Protein AF-A0A645AJE5-F1 (afdb_monomer_lite)

Radius of gyration: 19.27 Å; chains: 1; bounding box: 43×46×50 Å

Sequence (167 aa):
MFITFSVTDVIEGNGFLAIYVCAVYLGNQQITHKETILKMYDGMAWLMQIILFLTLGLLVFPSQIIPFIGIGLLISAFLIVVARPLSVIICTLPFKMKMNRKLFISWVGLRGAVPIVFATYPLIAGIDKAGIIFNIVFFISVTSVLIQGTTLPFVARLLGVAEQEEK

Structure (mmCIF, N/CA/C/O backbone):
data_AF-A0A645AJE5-F1
#
_entry.id   AF-A0A645AJE5-F1
#
loop_
_atom_site.group_PDB
_atom_site.id
_atom_site.type_symbol
_atom_site.label_atom_id
_atom_site.label_alt_id
_atom_site.label_comp_id
_atom_site.label_asym_id
_atom_site.label_entity_id
_atom_site.label_seq_id
_atom_site.pdbx_PDB_ins_code
_atom_site.Cartn_x
_atom_site.Cartn_y
_atom_site.Cartn_z
_atom_site.occupancy
_atom_site.B_iso_or_equiv
_atom_site.auth_seq_id
_atom_site.auth_comp_id
_atom_site.auth_asym_id
_atom_site.auth_atom_id
_atom_site.pdbx_PDB_model_num
ATOM 1 N N . MET A 1 1 ? 3.882 -18.520 11.482 1.00 85.81 1 MET A N 1
ATOM 2 C CA . MET A 1 1 ? 3.670 -17.677 10.284 1.00 85.81 1 MET A CA 1
ATOM 3 C C . MET A 1 1 ? 4.241 -18.313 9.020 1.00 85.81 1 MET A C 1
ATOM 5 O O . MET A 1 1 ? 3.460 -18.541 8.112 1.00 85.81 1 MET A O 1
ATOM 9 N N . PHE A 1 2 ? 5.530 -18.681 8.957 1.00 89.44 2 PHE A N 1
ATOM 10 C CA . PHE A 1 2 ? 6.110 -19.322 7.758 1.00 89.44 2 PHE A CA 1
ATOM 11 C C . PHE A 1 2 ? 5.416 -20.625 7.339 1.00 89.44 2 PHE A C 1
ATOM 13 O O . PHE A 1 2 ? 5.079 -20.772 6.175 1.00 89.44 2 PHE A O 1
ATOM 20 N N . ILE A 1 3 ? 5.105 -21.520 8.286 1.00 93.69 3 ILE A N 1
ATOM 21 C CA . ILE A 1 3 ? 4.358 -22.758 7.988 1.00 93.69 3 ILE A CA 1
ATOM 22 C C . ILE A 1 3 ? 2.994 -22.437 7.365 1.00 93.69 3 ILE A C 1
ATOM 24 O O . ILE A 1 3 ? 2.626 -23.019 6.354 1.00 93.69 3 ILE A O 1
ATOM 28 N N . THR A 1 4 ? 2.263 -21.476 7.937 1.00 92.94 4 THR A N 1
ATOM 29 C CA . THR A 1 4 ? 0.967 -21.028 7.413 1.00 92.94 4 THR A CA 1
ATOM 30 C C . THR A 1 4 ? 1.092 -20.514 5.982 1.00 92.94 4 THR A C 1
ATOM 32 O O . THR A 1 4 ? 0.269 -20.868 5.146 1.00 92.94 4 THR A O 1
ATOM 35 N N . PHE A 1 5 ? 2.128 -19.722 5.692 1.00 93.00 5 PHE A N 1
ATOM 36 C CA . PHE A 1 5 ? 2.403 -19.235 4.343 1.00 93.00 5 PHE A CA 1
ATOM 37 C C . PHE A 1 5 ? 2.676 -20.387 3.381 1.00 93.00 5 PHE A C 1
ATOM 39 O O . PHE A 1 5 ? 1.961 -20.526 2.400 1.00 93.00 5 PHE A O 1
ATOM 46 N N . SER A 1 6 ? 3.651 -21.241 3.699 1.00 93.62 6 SER A N 1
ATOM 47 C CA . SER A 1 6 ? 4.082 -22.335 2.828 1.00 93.62 6 SER A CA 1
ATOM 48 C C . SER A 1 6 ? 2.965 -23.338 2.555 1.00 93.62 6 SER A C 1
ATOM 50 O O . SER A 1 6 ? 2.765 -23.725 1.414 1.00 93.62 6 SER A O 1
ATOM 52 N N . VAL A 1 7 ? 2.199 -23.735 3.576 1.00 95.25 7 VAL A N 1
ATOM 53 C CA . VAL A 1 7 ? 1.062 -24.651 3.391 1.00 95.25 7 VAL A CA 1
ATOM 54 C C . VAL A 1 7 ? -0.014 -24.015 2.513 1.00 95.25 7 VAL A C 1
ATOM 56 O O . VAL A 1 7 ? -0.563 -24.695 1.654 1.00 95.25 7 VAL A O 1
ATOM 59 N N . THR A 1 8 ? -0.296 -22.721 2.704 1.00 94.06 8 THR A N 1
ATOM 60 C CA . THR A 1 8 ? -1.287 -21.999 1.892 1.00 94.06 8 THR A CA 1
ATOM 61 C C . THR A 1 8 ? -0.824 -21.840 0.443 1.00 94.06 8 THR A C 1
ATOM 63 O O . THR A 1 8 ? -1.633 -21.956 -0.467 1.00 94.06 8 THR A O 1
ATOM 66 N N . ASP A 1 9 ? 0.465 -21.602 0.228 1.00 92.38 9 ASP A N 1
ATOM 67 C CA . ASP A 1 9 ? 1.057 -21.452 -1.101 1.00 92.38 9 ASP A CA 1
ATOM 68 C C . ASP A 1 9 ? 1.007 -22.770 -1.896 1.00 92.38 9 ASP A C 1
ATOM 70 O O . ASP A 1 9 ? 0.624 -22.772 -3.061 1.00 92.38 9 ASP A O 1
ATOM 74 N N . VAL A 1 10 ? 1.265 -23.916 -1.245 1.00 94.06 10 VAL A N 1
ATOM 75 C CA . VAL A 1 10 ? 1.170 -25.247 -1.885 1.00 94.06 10 VAL A CA 1
ATOM 76 C C . VAL A 1 10 ? -0.251 -25.581 -2.350 1.00 94.06 10 VAL A C 1
ATOM 78 O O . VAL A 1 10 ? -0.418 -26.268 -3.353 1.00 94.06 10 VAL A O 1
ATOM 81 N N . ILE A 1 11 ? -1.278 -25.104 -1.645 1.00 95.12 11 ILE A N 1
ATOM 82 C CA . ILE A 1 11 ? -2.686 -25.291 -2.038 1.00 95.12 11 ILE A CA 1
ATOM 83 C C . ILE A 1 11 ? -3.196 -24.180 -2.974 1.00 95.12 11 ILE A C 1
ATOM 85 O O . ILE A 1 11 ? -4.406 -24.021 -3.115 1.00 95.12 11 ILE A O 1
ATOM 89 N N . GLU A 1 12 ? -2.290 -23.390 -3.565 1.00 91.50 12 GLU A N 1
ATOM 90 C CA . GLU A 1 12 ? -2.582 -22.256 -4.460 1.00 91.50 12 GLU A CA 1
ATOM 91 C C . GLU A 1 12 ? -3.446 -21.147 -3.818 1.00 91.50 12 GLU A C 1
ATOM 93 O O . GLU A 1 12 ? -4.118 -20.363 -4.491 1.00 91.50 12 GLU A O 1
ATOM 98 N N . GLY A 1 13 ? -3.436 -21.054 -2.486 1.00 91.75 13 GLY A N 1
ATOM 99 C CA . GLY A 1 13 ? -4.117 -20.006 -1.734 1.00 91.75 13 GLY A CA 1
ATOM 100 C C . GLY A 1 13 ? -3.288 -18.723 -1.604 1.00 91.75 13 GLY A C 1
ATOM 101 O O . GLY A 1 13 ? -2.083 -18.683 -1.842 1.00 91.75 13 GLY A O 1
ATOM 102 N N . ASN A 1 14 ? -3.913 -17.639 -1.131 1.00 92.19 14 ASN A N 1
ATOM 103 C CA . ASN A 1 14 ? -3.192 -16.393 -0.856 1.00 92.19 14 ASN A CA 1
ATOM 104 C C . ASN A 1 14 ? -2.451 -16.467 0.493 1.00 92.19 14 ASN A C 1
ATOM 106 O O . ASN A 1 14 ? -3.033 -16.219 1.555 1.00 92.19 14 ASN A O 1
ATOM 110 N N . GLY A 1 15 ? -1.149 -16.762 0.444 1.00 90.75 15 GLY A N 1
ATOM 111 C CA . GLY A 1 15 ? -0.295 -16.860 1.631 1.00 90.75 15 GLY A CA 1
ATOM 112 C C . GLY A 1 15 ? -0.255 -15.585 2.486 1.00 90.75 15 GLY A C 1
ATOM 113 O O . GLY A 1 15 ? -0.236 -15.678 3.715 1.00 90.75 15 GLY A O 1
ATOM 114 N N . PHE A 1 16 ? -0.316 -14.391 1.881 1.00 90.44 16 PHE A N 1
ATOM 115 C CA . PHE A 1 16 ? -0.344 -13.122 2.626 1.00 90.44 16 PHE A CA 1
ATOM 116 C C . PHE A 1 16 ? -1.623 -12.973 3.453 1.00 90.44 16 PHE A C 1
ATOM 118 O O . PHE A 1 16 ? -1.567 -12.596 4.625 1.00 90.44 16 PHE A O 1
ATOM 125 N N . LEU A 1 17 ? -2.774 -13.310 2.864 1.00 92.69 17 LEU A N 1
ATOM 126 C CA . LEU A 1 17 ? -4.058 -13.286 3.560 1.00 92.69 17 LEU A CA 1
ATOM 127 C C . LEU A 1 17 ? -4.093 -14.318 4.693 1.00 92.69 17 L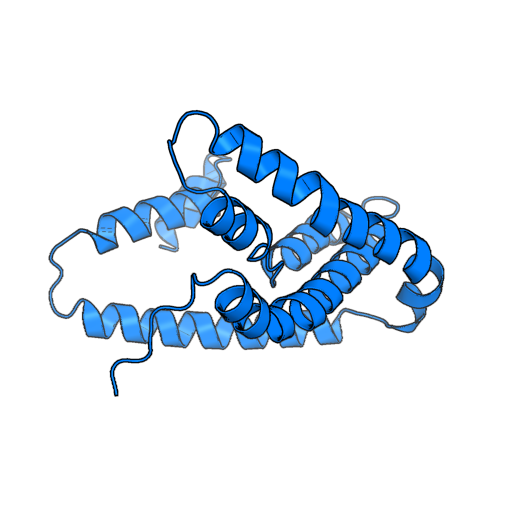EU A C 1
ATOM 129 O O . LEU A 1 17 ? -4.563 -14.011 5.787 1.00 92.69 17 LEU A O 1
ATOM 133 N N . ALA A 1 18 ? -3.552 -15.517 4.470 1.00 94.25 18 ALA A N 1
ATOM 134 C CA . ALA A 1 18 ? -3.496 -16.551 5.499 1.00 94.25 18 ALA A CA 1
ATOM 135 C C . ALA A 1 18 ? -2.611 -16.152 6.690 1.00 94.25 18 ALA A C 1
ATOM 137 O O . ALA A 1 18 ? -3.021 -16.333 7.840 1.00 94.25 18 ALA A O 1
ATOM 138 N N . ILE A 1 19 ? -1.436 -15.550 6.446 1.00 94.19 19 I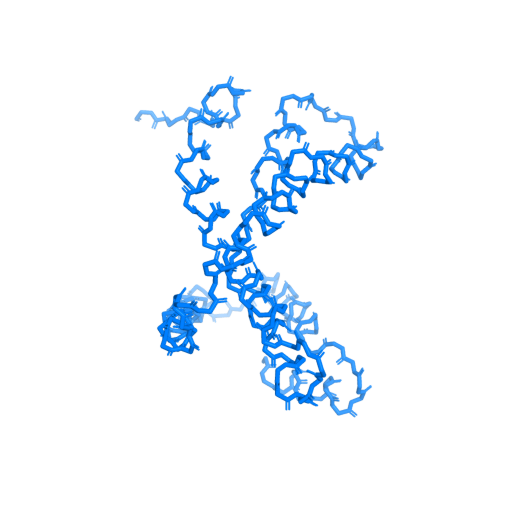LE A N 1
ATOM 139 C CA . ILE A 1 19 ? -0.620 -14.971 7.525 1.00 94.19 19 ILE A CA 1
ATOM 140 C C . ILE A 1 19 ? -1.417 -13.892 8.263 1.00 94.19 19 ILE A C 1
ATOM 142 O O . ILE A 1 19 ? -1.413 -13.895 9.491 1.00 94.19 19 ILE A O 1
ATOM 146 N N . TYR A 1 20 ? -2.103 -12.994 7.547 1.00 93.19 20 TYR A N 1
ATOM 147 C CA . TYR A 1 20 ? -2.884 -11.920 8.163 1.00 93.19 20 TYR A CA 1
ATOM 148 C C . TYR A 1 20 ? -3.959 -12.471 9.107 1.00 93.19 20 TYR A C 1
ATOM 150 O O . TYR A 1 20 ? -4.014 -12.081 10.271 1.00 93.19 20 TYR A O 1
ATOM 158 N N . VAL A 1 21 ? -4.763 -13.435 8.649 1.00 93.81 21 VAL A N 1
ATOM 159 C CA . VAL A 1 21 ? -5.802 -14.070 9.475 1.00 93.81 21 VAL A CA 1
ATOM 160 C C . VAL A 1 21 ? -5.187 -14.792 10.676 1.00 93.81 21 VAL A C 1
ATOM 162 O O . VAL A 1 21 ? -5.668 -14.643 11.799 1.00 93.81 21 VAL A O 1
ATOM 165 N N . CYS A 1 22 ? -4.089 -15.525 10.471 1.00 92.62 22 CYS A N 1
ATOM 166 C CA . CYS A 1 22 ? -3.362 -16.193 11.548 1.00 92.62 22 CYS A CA 1
ATOM 167 C C . CYS A 1 22 ? -2.834 -15.194 12.591 1.00 92.62 22 CYS A C 1
ATOM 169 O O . CYS A 1 22 ? -2.976 -15.428 13.790 1.00 92.62 22 CYS A O 1
ATOM 171 N N . ALA A 1 23 ? -2.275 -14.065 12.151 1.00 90.88 23 ALA A N 1
ATOM 172 C CA . ALA A 1 23 ? -1.761 -13.012 13.018 1.00 90.88 23 ALA A CA 1
ATOM 173 C C . ALA A 1 23 ? -2.878 -12.309 13.800 1.00 90.88 23 ALA A C 1
ATOM 175 O O . ALA A 1 23 ? -2.712 -12.071 14.992 1.00 90.88 23 ALA A O 1
ATOM 176 N N . VAL A 1 24 ? -4.024 -12.026 13.169 1.00 92.62 24 VAL A N 1
ATOM 177 C CA . VAL A 1 24 ? -5.203 -11.455 13.845 1.00 92.62 24 VAL A CA 1
ATOM 178 C C . VAL A 1 24 ? -5.743 -12.424 14.896 1.00 92.62 24 VAL A C 1
ATOM 180 O O . VAL A 1 24 ? -6.001 -12.020 16.029 1.00 92.62 24 VAL A O 1
ATOM 183 N N . TYR A 1 25 ? -5.854 -13.711 14.557 1.00 91.62 25 TYR A N 1
ATOM 184 C CA . TYR A 1 25 ? -6.292 -14.741 15.496 1.00 91.62 25 TYR A CA 1
ATOM 185 C C . TYR A 1 25 ? -5.342 -14.854 16.694 1.00 91.62 25 TYR A C 1
ATOM 187 O O . TYR A 1 25 ? -5.775 -14.762 17.840 1.00 91.62 25 TYR A O 1
ATOM 195 N N . LEU A 1 26 ? -4.037 -14.983 16.440 1.00 89.56 26 LEU A N 1
ATOM 196 C CA . LEU A 1 26 ? -3.009 -15.074 17.478 1.00 89.56 26 LEU A CA 1
ATOM 197 C C . LEU A 1 26 ? -2.933 -13.785 18.315 1.00 89.56 26 LEU A C 1
ATOM 199 O O . LEU A 1 26 ? -2.752 -13.830 19.529 1.00 89.56 26 LEU A O 1
ATOM 203 N N . GLY A 1 27 ? -3.144 -12.634 17.678 1.00 88.31 27 GLY A N 1
ATOM 204 C CA . GLY A 1 27 ? -3.234 -11.328 18.316 1.00 88.31 27 GLY A CA 1
ATOM 205 C C . GLY A 1 27 ? -4.425 -11.185 19.264 1.00 88.31 27 GLY A C 1
ATOM 206 O O . GLY A 1 27 ? -4.353 -10.365 20.175 1.00 88.31 27 GLY A O 1
ATOM 207 N N . ASN A 1 28 ? -5.478 -11.992 19.121 1.00 89.88 28 ASN A N 1
ATOM 208 C CA . ASN A 1 28 ? -6.618 -12.001 20.041 1.00 89.88 28 ASN A CA 1
ATOM 209 C C . ASN A 1 28 ? -6.473 -13.020 21.188 1.00 89.88 28 ASN A C 1
ATOM 211 O O . ASN A 1 28 ? -7.269 -13.015 22.123 1.00 89.88 28 ASN A O 1
ATOM 215 N N . GLN A 1 29 ? -5.461 -13.889 21.143 1.00 89.69 29 GLN A N 1
ATOM 216 C CA . GLN A 1 29 ? -5.234 -14.901 22.173 1.00 89.69 29 GLN A CA 1
ATOM 217 C C . GLN A 1 29 ? -4.422 -14.356 23.357 1.00 89.69 29 GLN A C 1
ATOM 219 O O . GLN A 1 29 ? -3.624 -13.416 23.227 1.00 89.69 29 GLN A O 1
ATOM 224 N N . GLN A 1 30 ? -4.608 -14.975 24.526 1.00 83.50 30 GLN A N 1
ATOM 225 C CA . GLN A 1 30 ? -3.760 -14.746 25.696 1.00 83.50 30 GLN A CA 1
ATOM 226 C C . GLN A 1 30 ? -2.496 -15.602 25.573 1.00 83.50 30 GLN A C 1
ATOM 228 O O . GLN A 1 30 ? -2.544 -16.823 25.681 1.00 83.50 30 GLN A O 1
ATOM 233 N N . ILE A 1 31 ? -1.365 -14.949 25.305 1.00 86.94 31 ILE A N 1
ATOM 234 C CA . ILE A 1 31 ? -0.063 -15.593 25.108 1.00 86.94 31 ILE A CA 1
ATOM 235 C C . ILE A 1 31 ? 0.892 -15.079 26.179 1.00 86.94 31 ILE A C 1
ATOM 237 O O . ILE A 1 31 ? 0.999 -13.869 26.402 1.00 86.94 31 ILE A O 1
ATOM 241 N N . THR A 1 3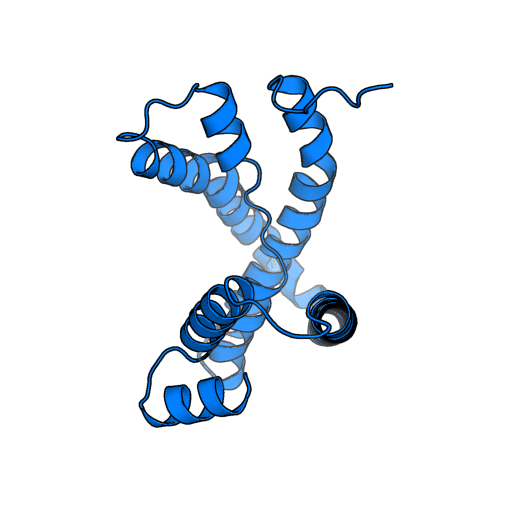2 ? 1.622 -15.986 26.819 1.00 87.12 32 THR A N 1
ATOM 242 C CA . THR A 1 32 ? 2.686 -15.634 27.760 1.00 87.12 32 THR A CA 1
ATOM 243 C C . THR A 1 32 ? 3.756 -14.798 27.049 1.00 87.12 32 THR A C 1
ATOM 245 O O . THR A 1 32 ? 4.229 -15.170 25.979 1.00 87.12 32 THR A O 1
ATOM 248 N N . HIS A 1 33 ? 4.130 -13.651 27.622 1.00 86.00 33 HIS A N 1
ATOM 249 C CA . HIS A 1 33 ? 5.089 -12.701 27.030 1.00 86.00 33 HIS A CA 1
ATOM 250 C C . HIS A 1 33 ? 4.716 -12.170 25.627 1.00 86.00 33 HIS A C 1
ATOM 252 O O . HIS A 1 33 ? 5.598 -11.817 24.841 1.00 86.00 33 HIS A O 1
ATOM 258 N N . LYS A 1 34 ? 3.417 -12.056 25.315 1.00 87.44 34 LYS A N 1
ATOM 259 C CA . LYS A 1 34 ? 2.906 -11.517 24.039 1.00 87.44 34 LYS A CA 1
ATOM 260 C C . LYS A 1 34 ? 3.581 -10.217 23.596 1.00 87.44 34 LYS A C 1
ATOM 262 O O . LYS A 1 34 ? 3.942 -10.094 22.431 1.00 87.44 34 LYS A O 1
ATOM 267 N N . GLU A 1 35 ? 3.760 -9.257 24.501 1.00 86.81 35 GLU A N 1
ATOM 268 C CA . GLU A 1 35 ? 4.379 -7.971 24.158 1.00 86.81 35 GLU A CA 1
ATOM 269 C C . GLU A 1 35 ? 5.818 -8.122 23.666 1.00 86.81 35 GLU A C 1
ATOM 271 O O . GLU A 1 35 ? 6.202 -7.479 22.694 1.00 86.81 35 GLU A O 1
ATOM 276 N N . THR A 1 36 ? 6.609 -8.987 24.302 1.00 90.81 36 THR A N 1
ATOM 277 C CA . THR A 1 36 ? 7.991 -9.252 23.887 1.00 90.81 36 THR A CA 1
ATOM 278 C C . THR A 1 36 ? 8.028 -9.879 22.498 1.00 90.81 36 THR A C 1
ATOM 280 O O . THR A 1 36 ? 8.827 -9.468 21.659 1.00 90.81 36 THR A O 1
ATOM 283 N N . ILE A 1 37 ? 7.125 -10.829 22.231 1.00 90.00 37 ILE A N 1
ATOM 284 C CA . ILE A 1 37 ? 6.991 -11.460 20.913 1.00 90.00 37 ILE A CA 1
ATOM 285 C C . ILE A 1 37 ? 6.626 -10.405 19.863 1.00 90.00 37 ILE A C 1
ATOM 287 O O . ILE A 1 37 ? 7.287 -10.316 18.832 1.00 90.00 37 ILE A O 1
ATOM 291 N N . LEU A 1 38 ? 5.618 -9.570 20.132 1.00 89.50 38 LEU A N 1
ATOM 292 C CA . LEU A 1 38 ? 5.200 -8.513 19.209 1.00 89.50 38 LEU A CA 1
ATOM 293 C C . LEU A 1 38 ? 6.324 -7.510 18.937 1.00 89.50 38 LEU A C 1
ATOM 295 O O . LEU A 1 38 ? 6.564 -7.200 17.778 1.00 89.50 38 LEU A O 1
ATOM 299 N N . LYS A 1 39 ? 7.065 -7.073 19.963 1.00 90.75 39 LYS A N 1
ATOM 300 C CA . LYS A 1 39 ? 8.216 -6.165 19.803 1.00 90.75 39 LYS A CA 1
ATOM 301 C C . LYS A 1 39 ? 9.325 -6.773 18.942 1.00 90.75 39 LYS A C 1
ATOM 303 O O . LYS A 1 39 ? 9.909 -6.079 18.117 1.00 90.75 39 LYS A O 1
ATOM 308 N N . MET A 1 40 ? 9.602 -8.068 19.099 1.00 92.50 40 MET A N 1
ATOM 309 C CA . MET A 1 40 ? 10.576 -8.771 18.260 1.00 92.50 40 MET A CA 1
ATOM 310 C C . MET A 1 40 ? 10.122 -8.824 16.793 1.00 92.50 40 MET A C 1
ATOM 312 O O . MET A 1 40 ? 10.914 -8.527 15.898 1.00 92.50 40 MET A O 1
ATOM 316 N N . TYR A 1 41 ? 8.856 -9.174 16.540 1.00 90.88 41 TYR A N 1
ATOM 317 C CA . TYR A 1 41 ? 8.299 -9.192 15.184 1.00 90.88 41 TYR A CA 1
ATOM 318 C C . TYR A 1 41 ? 8.229 -7.797 14.560 1.00 90.88 41 TYR A C 1
ATOM 320 O O . TYR A 1 41 ? 8.489 -7.670 13.368 1.00 90.88 41 TYR A O 1
ATOM 328 N N . ASP A 1 42 ? 7.929 -6.763 15.343 1.00 91.44 42 ASP A N 1
ATOM 329 C CA . ASP A 1 42 ? 7.910 -5.373 14.886 1.00 91.44 42 ASP A CA 1
ATOM 330 C C . ASP A 1 42 ? 9.317 -4.904 14.480 1.00 91.44 42 ASP A C 1
ATOM 332 O O . ASP A 1 42 ? 9.516 -4.381 13.385 1.00 91.44 42 ASP A O 1
ATOM 336 N N . GLY A 1 43 ? 10.336 -5.229 15.285 1.00 94.38 43 GLY A N 1
ATOM 337 C CA . GLY A 1 43 ? 11.738 -4.987 14.930 1.00 94.38 43 GLY A CA 1
ATOM 338 C C . GLY A 1 43 ? 12.163 -5.704 13.642 1.00 94.38 43 GLY A C 1
ATOM 339 O O . GLY A 1 43 ? 12.812 -5.105 12.782 1.00 94.38 43 GLY A O 1
ATOM 340 N N . MET A 1 44 ? 11.758 -6.968 13.461 1.00 93.88 44 MET A N 1
ATOM 341 C CA . MET A 1 44 ? 11.999 -7.702 12.211 1.00 93.88 44 MET A CA 1
ATOM 342 C C . MET A 1 44 ? 11.258 -7.088 11.023 1.00 93.88 44 MET A C 1
ATOM 344 O O . MET A 1 44 ? 11.841 -6.970 9.947 1.00 93.88 44 MET A O 1
ATOM 348 N N . ALA A 1 45 ? 9.996 -6.694 11.199 1.00 91.88 45 ALA A N 1
ATOM 349 C CA . ALA A 1 45 ? 9.202 -6.059 10.156 1.00 91.88 45 ALA A CA 1
ATOM 350 C C . ALA A 1 45 ? 9.848 -4.745 9.705 1.00 91.88 45 ALA A C 1
ATOM 352 O O . ALA A 1 45 ? 9.975 -4.506 8.505 1.00 91.88 45 ALA A O 1
ATOM 353 N N . TRP A 1 46 ? 10.337 -3.941 10.651 1.00 93.81 46 TRP A N 1
ATOM 354 C CA . TRP A 1 46 ? 11.026 -2.690 10.357 1.00 93.81 46 TRP A CA 1
ATOM 355 C C . TRP A 1 46 ? 12.334 -2.914 9.593 1.00 93.81 46 TRP A C 1
ATOM 357 O O . TRP A 1 46 ? 12.581 -2.268 8.574 1.00 93.81 46 TRP A O 1
ATOM 367 N N . LEU A 1 47 ? 13.136 -3.895 10.017 1.00 95.75 47 LEU A N 1
ATOM 368 C CA . LEU A 1 47 ? 14.368 -4.272 9.324 1.00 95.75 47 LEU A CA 1
ATOM 369 C C . LEU A 1 47 ? 14.080 -4.756 7.895 1.00 95.75 47 LEU A C 1
ATOM 371 O O . LEU A 1 47 ? 14.710 -4.290 6.945 1.00 95.75 47 LEU A O 1
ATOM 375 N N . MET A 1 48 ? 13.096 -5.641 7.718 1.00 93.25 48 MET A N 1
ATOM 376 C CA . MET A 1 48 ? 12.688 -6.133 6.397 1.00 93.25 48 MET A CA 1
ATOM 377 C C . MET A 1 48 ? 12.130 -5.016 5.516 1.00 93.25 48 MET A C 1
ATOM 379 O O . MET A 1 48 ? 12.394 -4.995 4.317 1.00 93.25 48 MET A O 1
ATOM 383 N N . GLN A 1 49 ? 11.414 -4.053 6.098 1.00 90.31 49 GLN A N 1
ATOM 384 C CA . GLN A 1 49 ? 10.928 -2.879 5.383 1.00 90.31 49 GLN A CA 1
ATOM 385 C C . GLN A 1 49 ? 12.082 -1.997 4.887 1.00 90.31 49 GLN A C 1
ATOM 387 O O . GLN A 1 49 ? 12.039 -1.545 3.744 1.00 90.31 49 GLN A O 1
ATOM 392 N N . ILE A 1 50 ? 13.130 -1.787 5.692 1.00 91.38 50 ILE A N 1
ATOM 393 C CA . ILE A 1 50 ? 14.332 -1.052 5.265 1.00 91.38 50 ILE A CA 1
ATOM 394 C C . ILE A 1 50 ? 15.027 -1.784 4.114 1.00 91.38 50 ILE A C 1
ATOM 396 O O . ILE A 1 50 ? 15.318 -1.164 3.092 1.00 91.38 50 ILE A O 1
ATOM 400 N N . ILE A 1 51 ? 15.249 -3.097 4.244 1.00 93.31 51 ILE A N 1
ATOM 401 C CA . ILE A 1 51 ? 15.862 -3.914 3.184 1.00 93.31 51 ILE A CA 1
ATOM 402 C C . ILE A 1 51 ? 15.037 -3.830 1.897 1.00 93.31 51 ILE A C 1
ATOM 404 O O . ILE A 1 51 ? 15.587 -3.642 0.812 1.00 93.31 51 ILE A O 1
ATOM 408 N N . LEU A 1 52 ? 13.715 -3.929 2.006 1.00 90.31 52 LEU A N 1
ATOM 409 C CA . LEU A 1 52 ? 12.806 -3.839 0.873 1.00 90.31 52 LEU A CA 1
ATOM 410 C C . LEU A 1 52 ? 12.914 -2.478 0.177 1.00 90.31 52 LEU A C 1
ATOM 412 O O . LEU A 1 52 ? 13.065 -2.424 -1.038 1.00 90.31 52 LEU A O 1
ATOM 416 N N . PHE A 1 53 ? 12.879 -1.368 0.915 1.00 86.31 53 PHE A N 1
ATOM 417 C CA . PHE A 1 53 ? 13.002 -0.047 0.292 1.00 86.31 53 PHE A CA 1
ATOM 418 C C . PHE A 1 53 ? 14.387 0.183 -0.316 1.00 86.31 53 PHE A C 1
ATOM 420 O O . PHE A 1 53 ? 14.483 0.762 -1.397 1.00 86.31 53 PHE A O 1
ATOM 427 N N . LEU A 1 54 ? 15.447 -0.304 0.334 1.00 90.69 54 LEU A N 1
ATOM 428 C CA . LEU A 1 54 ? 16.812 -0.212 -0.176 1.00 90.69 54 LEU A CA 1
ATOM 429 C C . LEU A 1 54 ? 16.976 -0.994 -1.486 1.00 90.69 54 LEU A C 1
ATOM 431 O O . LEU A 1 54 ? 17.484 -0.459 -2.468 1.00 90.69 54 LEU A O 1
ATOM 435 N N . THR A 1 55 ? 16.511 -2.244 -1.520 1.00 89.06 55 THR A N 1
ATOM 436 C CA . THR A 1 55 ? 16.585 -3.104 -2.713 1.00 89.06 55 THR A CA 1
ATOM 437 C C . THR A 1 55 ? 15.747 -2.557 -3.863 1.00 89.06 55 THR A C 1
ATOM 439 O O . THR A 1 55 ? 16.226 -2.510 -4.992 1.00 89.06 55 THR A O 1
ATOM 442 N N . LEU A 1 56 ? 14.535 -2.066 -3.590 1.00 85.38 56 LEU A N 1
ATOM 443 C CA . LEU A 1 56 ? 13.706 -1.415 -4.604 1.00 85.38 56 LEU A CA 1
ATOM 444 C C . LEU A 1 56 ? 14.336 -0.118 -5.121 1.00 85.38 56 LEU A C 1
ATOM 446 O O . LEU A 1 56 ? 14.281 0.140 -6.318 1.00 85.38 56 LEU A O 1
ATOM 450 N N . GLY A 1 57 ? 14.963 0.675 -4.250 1.00 83.25 57 GLY A N 1
ATOM 451 C CA . GLY A 1 57 ? 15.698 1.873 -4.656 1.00 83.25 57 GLY A CA 1
ATOM 452 C C . GLY A 1 57 ? 16.877 1.557 -5.578 1.00 83.25 57 GLY A C 1
ATOM 453 O O . GLY A 1 57 ? 17.087 2.266 -6.556 1.00 83.25 57 GLY A O 1
ATOM 454 N N . LEU A 1 58 ? 17.599 0.464 -5.311 1.00 85.56 58 LEU A N 1
ATOM 455 C CA . LEU A 1 58 ? 18.685 -0.027 -6.168 1.00 85.56 58 LEU A CA 1
ATOM 456 C C . LEU A 1 58 ? 18.187 -0.592 -7.506 1.00 85.56 58 LEU A C 1
ATOM 458 O O . LEU A 1 58 ? 18.909 -0.536 -8.497 1.00 85.56 58 LEU A O 1
ATOM 462 N N . LEU A 1 59 ? 16.970 -1.140 -7.538 1.00 82.62 59 LEU A N 1
ATOM 463 C CA . LEU A 1 59 ? 16.373 -1.730 -8.738 1.00 82.62 59 LEU A CA 1
ATOM 464 C C . LEU A 1 59 ? 15.889 -0.677 -9.750 1.00 82.62 59 LEU A C 1
ATOM 466 O O . LEU A 1 59 ? 15.713 -0.979 -10.930 1.00 82.62 59 LEU A O 1
ATOM 470 N N . VAL A 1 60 ? 15.642 0.553 -9.301 1.00 77.19 60 VAL A N 1
ATOM 471 C CA . VAL A 1 60 ? 15.009 1.596 -10.113 1.00 77.19 60 VAL A CA 1
ATOM 472 C C . VAL A 1 60 ? 16.042 2.456 -10.834 1.00 77.19 60 VAL A C 1
ATOM 474 O O . VAL A 1 60 ? 16.917 3.056 -10.216 1.00 77.19 60 VAL A O 1
ATOM 477 N N . PHE A 1 61 ? 15.860 2.622 -12.147 1.00 73.62 61 PHE A N 1
ATOM 478 C CA . PHE A 1 61 ? 16.625 3.567 -12.961 1.00 73.62 61 PHE A CA 1
ATOM 479 C C . PHE A 1 61 ? 15.799 4.835 -13.243 1.00 73.62 61 PHE A C 1
ATOM 481 O O . PHE A 1 61 ? 14.859 4.782 -14.043 1.00 73.62 61 PHE A O 1
ATOM 488 N N . PRO A 1 62 ? 16.152 6.001 -12.661 1.00 64.38 62 PRO A N 1
ATOM 489 C CA . PRO A 1 62 ? 15.399 7.247 -12.842 1.00 64.38 62 PRO A CA 1
ATOM 490 C C . PRO A 1 62 ? 15.268 7.671 -14.310 1.00 64.38 62 PRO A C 1
ATOM 492 O O . PRO A 1 62 ? 14.251 8.236 -14.706 1.00 64.38 62 PRO A O 1
ATOM 495 N N . SER A 1 63 ? 16.267 7.352 -15.137 1.00 65.62 63 SER A N 1
ATOM 496 C CA . SER A 1 63 ? 16.299 7.668 -16.569 1.00 65.62 63 SER A CA 1
ATOM 497 C C . SER A 1 63 ? 15.169 7.016 -17.372 1.00 65.62 63 SER A C 1
ATOM 499 O O . SER A 1 63 ? 14.722 7.585 -18.364 1.00 65.62 63 SER A O 1
ATOM 501 N N . GLN A 1 64 ? 14.660 5.862 -16.931 1.00 67.12 64 GLN A N 1
ATOM 502 C CA . GLN A 1 64 ? 13.561 5.153 -17.595 1.00 67.12 64 GLN A CA 1
ATOM 503 C C . GLN A 1 64 ? 12.172 5.630 -17.145 1.00 67.12 64 GLN A C 1
ATOM 505 O O . GLN A 1 64 ? 11.169 5.298 -17.776 1.00 67.12 64 GLN A O 1
ATOM 510 N N . ILE A 1 65 ? 12.105 6.424 -16.072 1.00 64.25 65 ILE A N 1
ATOM 511 C CA . ILE A 1 65 ? 10.852 6.969 -15.534 1.00 64.25 65 ILE A CA 1
ATOM 512 C C . ILE A 1 65 ? 10.449 8.243 -16.284 1.00 64.25 65 ILE A C 1
ATOM 514 O O . ILE A 1 65 ? 9.268 8.429 -16.571 1.00 64.25 65 ILE A O 1
ATOM 518 N N . ILE A 1 66 ? 11.424 9.085 -16.649 1.00 63.19 66 ILE A N 1
ATOM 519 C CA . ILE A 1 66 ? 11.243 10.417 -17.259 1.00 63.19 66 ILE A CA 1
ATOM 520 C C . ILE A 1 66 ? 10.201 10.459 -18.397 1.00 63.19 66 ILE A C 1
ATOM 522 O O . ILE A 1 66 ? 9.311 11.310 -18.328 1.00 63.19 66 ILE A O 1
ATOM 526 N N . PRO A 1 67 ? 10.219 9.559 -19.403 1.00 68.25 67 PRO A N 1
ATOM 527 C CA . PRO A 1 67 ? 9.244 9.613 -20.497 1.00 68.25 67 PRO A CA 1
ATOM 528 C C . PRO A 1 67 ? 7.803 9.272 -20.076 1.00 68.25 67 PRO A C 1
ATOM 530 O O . PRO A 1 67 ? 6.862 9.652 -20.768 1.00 68.25 67 PRO A O 1
ATOM 533 N N . PHE A 1 68 ? 7.601 8.595 -18.942 1.00 66.56 68 PHE A N 1
ATOM 534 C CA . PHE A 1 68 ? 6.282 8.148 -18.473 1.00 66.56 68 PHE A CA 1
ATOM 535 C C . PHE A 1 68 ? 5.726 8.972 -17.305 1.00 66.56 68 PHE A C 1
ATOM 537 O O . PHE A 1 68 ? 4.601 8.717 -16.869 1.00 66.56 68 PHE A O 1
ATOM 544 N N . ILE A 1 69 ? 6.460 9.987 -16.831 1.00 68.44 69 ILE A N 1
ATOM 545 C CA . ILE A 1 69 ? 6.051 10.847 -15.706 1.00 68.44 69 ILE A CA 1
ATOM 546 C C . ILE A 1 69 ? 4.676 11.474 -15.950 1.00 68.44 69 ILE A C 1
ATOM 548 O O . ILE A 1 69 ? 3.838 11.455 -15.054 1.00 68.44 69 ILE A O 1
ATOM 552 N N . GLY A 1 70 ? 4.411 11.989 -17.156 1.00 73.88 70 GLY A N 1
ATOM 553 C CA . GLY A 1 70 ? 3.134 12.643 -17.464 1.00 73.88 70 GLY A CA 1
ATOM 554 C C . GLY A 1 70 ? 1.933 11.705 -17.311 1.00 73.88 70 GLY A C 1
ATOM 555 O O . GLY A 1 70 ? 0.948 12.050 -16.661 1.00 73.88 70 GLY A O 1
ATOM 556 N N . ILE A 1 71 ? 2.043 10.485 -17.841 1.00 74.12 71 ILE A N 1
ATOM 557 C CA . ILE A 1 71 ? 0.987 9.465 -17.768 1.00 74.12 71 ILE A CA 1
ATOM 558 C C . ILE A 1 71 ? 0.851 8.945 -16.331 1.00 74.12 71 ILE A C 1
ATOM 560 O O . ILE A 1 71 ? -0.260 8.837 -15.812 1.00 74.12 71 ILE A O 1
ATOM 564 N N . GLY A 1 72 ? 1.976 8.674 -15.662 1.00 69.62 72 GLY A N 1
ATOM 565 C CA . GLY A 1 72 ? 2.002 8.219 -14.273 1.00 69.62 72 GLY A CA 1
ATOM 566 C C . GLY A 1 72 ? 1.388 9.234 -13.308 1.00 69.62 72 GLY A C 1
ATOM 567 O O . GLY A 1 72 ? 0.626 8.851 -12.422 1.00 69.62 72 GLY A O 1
ATOM 568 N N . LEU A 1 73 ? 1.645 10.529 -13.510 1.00 76.75 73 LEU A N 1
ATOM 569 C CA . LEU A 1 73 ? 1.080 11.607 -12.700 1.00 76.75 73 LEU A CA 1
ATOM 570 C C . LEU A 1 73 ? -0.430 11.743 -12.910 1.00 76.75 73 LEU A C 1
ATOM 572 O O . LEU A 1 73 ? -1.164 11.874 -11.933 1.00 76.75 73 LEU A O 1
ATOM 576 N N . LEU A 1 74 ? -0.904 11.633 -14.153 1.00 81.81 74 LEU A N 1
ATOM 577 C CA . LEU A 1 74 ? -2.332 11.685 -14.475 1.00 81.81 74 LEU A CA 1
ATOM 578 C C . LEU A 1 74 ? -3.085 10.502 -13.843 1.00 81.81 74 LEU A C 1
ATOM 580 O O . LEU A 1 74 ? -4.100 10.694 -13.173 1.00 81.81 74 LEU A O 1
ATOM 584 N N . ILE A 1 75 ? -2.540 9.286 -13.962 1.00 77.62 75 ILE A N 1
ATOM 585 C CA . ILE A 1 75 ? -3.095 8.081 -13.326 1.00 77.62 75 ILE A CA 1
ATOM 586 C C . ILE A 1 75 ? -3.061 8.204 -11.797 1.00 77.62 75 ILE A C 1
ATOM 588 O O . ILE A 1 75 ? -4.040 7.869 -11.130 1.00 77.62 75 ILE A O 1
ATOM 592 N N . SER A 1 76 ? -1.961 8.703 -11.226 1.00 72.25 76 SER A N 1
ATOM 593 C CA . SER A 1 76 ? -1.837 8.932 -9.782 1.00 72.25 76 SER A CA 1
ATOM 594 C C . SER A 1 76 ? -2.900 9.904 -9.279 1.00 72.25 76 SER A C 1
ATOM 596 O O . SER A 1 76 ? -3.640 9.583 -8.350 1.00 72.25 76 SER A O 1
ATOM 598 N N . ALA A 1 77 ? -3.026 11.060 -9.936 1.00 80.25 77 ALA A N 1
ATOM 599 C CA . ALA A 1 77 ? -3.990 12.092 -9.589 1.00 80.25 77 ALA A CA 1
ATOM 600 C C . ALA A 1 77 ? -5.424 11.566 -9.696 1.00 80.25 77 ALA A C 1
ATOM 602 O O . ALA A 1 77 ? -6.204 11.728 -8.761 1.00 80.25 77 ALA A O 1
ATOM 603 N N . PHE A 1 78 ? -5.755 10.857 -10.778 1.00 85.19 78 PHE A N 1
ATOM 604 C CA . PHE A 1 78 ? -7.064 10.228 -10.935 1.00 85.19 78 PHE A CA 1
ATOM 605 C C . PHE A 1 78 ? -7.349 9.219 -9.817 1.00 85.19 78 PHE A C 1
ATOM 607 O O . PHE A 1 78 ? -8.425 9.221 -9.216 1.00 85.19 78 PHE A O 1
ATOM 614 N N . LEU A 1 79 ? -6.376 8.374 -9.485 1.00 79.00 79 LEU A N 1
ATOM 615 C CA . LEU A 1 79 ? -6.552 7.371 -8.446 1.00 79.00 79 LEU A CA 1
ATOM 616 C C . LEU A 1 79 ? -6.703 7.984 -7.045 1.00 79.00 79 LEU A C 1
ATOM 618 O O . LEU A 1 79 ? -7.473 7.462 -6.239 1.00 79.00 79 LEU A O 1
ATOM 622 N N . ILE A 1 80 ? -5.980 9.068 -6.758 1.00 77.69 80 ILE A N 1
ATOM 623 C CA . ILE A 1 80 ? -6.002 9.756 -5.462 1.00 77.69 80 ILE A CA 1
ATOM 624 C C . ILE A 1 80 ? -7.264 10.609 -5.307 1.00 77.69 80 ILE A C 1
ATOM 626 O O . ILE A 1 80 ? -7.907 10.547 -4.264 1.00 77.69 80 ILE A O 1
ATOM 630 N N . VAL A 1 81 ? -7.625 11.390 -6.326 1.00 79.31 81 VAL A N 1
ATOM 631 C CA . VAL A 1 81 ? -8.692 12.403 -6.246 1.00 79.31 81 VAL A CA 1
ATOM 632 C C . VAL A 1 81 ? -10.062 11.825 -6.589 1.00 79.31 81 VAL A C 1
ATOM 634 O O . VAL A 1 81 ? -11.064 12.260 -6.030 1.00 79.31 81 VAL A O 1
ATOM 637 N N . VAL A 1 82 ? -10.129 10.838 -7.485 1.00 83.88 82 VAL A N 1
ATOM 638 C CA . VAL A 1 82 ? -11.404 10.301 -7.983 1.00 83.88 82 VAL A CA 1
ATOM 639 C C . VAL A 1 82 ? -11.630 8.892 -7.458 1.00 83.88 82 VAL A C 1
ATOM 641 O O . VAL A 1 82 ? -12.579 8.658 -6.711 1.00 83.88 82 VAL A O 1
ATOM 644 N N . ALA A 1 83 ? -10.746 7.948 -7.791 1.00 84.06 83 ALA A N 1
ATOM 645 C CA . ALA A 1 83 ? -11.003 6.537 -7.505 1.00 84.06 83 ALA A CA 1
ATOM 646 C C . ALA A 1 83 ? -11.100 6.247 -5.998 1.00 84.06 83 ALA A C 1
ATOM 648 O O . ALA A 1 83 ? -11.965 5.478 -5.570 1.00 84.06 83 ALA A O 1
ATOM 649 N N . ARG A 1 84 ? -10.239 6.869 -5.179 1.00 83.06 84 ARG A N 1
ATOM 650 C CA . ARG A 1 84 ? -10.200 6.642 -3.727 1.00 83.06 84 ARG A CA 1
ATOM 651 C C . ARG A 1 84 ? -11.424 7.237 -3.009 1.00 83.06 84 ARG A C 1
ATOM 653 O O . ARG A 1 84 ? -12.072 6.467 -2.297 1.00 83.06 84 ARG A O 1
ATOM 660 N N . PRO A 1 85 ? -11.818 8.515 -3.205 1.00 82.50 85 PRO A N 1
ATOM 661 C CA . PRO A 1 85 ? -13.018 9.057 -2.567 1.00 82.50 85 PRO A CA 1
ATOM 662 C C . PRO A 1 85 ? -14.294 8.345 -3.002 1.00 82.50 85 PRO A C 1
ATOM 664 O O . PRO A 1 85 ? -15.106 8.014 -2.142 1.00 82.50 85 PRO A O 1
ATOM 667 N N . LEU A 1 86 ? -14.439 8.009 -4.290 1.00 86.31 86 LEU A N 1
ATOM 668 C CA . LEU A 1 86 ? -15.583 7.225 -4.770 1.00 86.31 86 LEU A CA 1
ATOM 669 C C . LEU A 1 86 ? -15.661 5.858 -4.089 1.00 86.31 86 LEU A C 1
ATOM 671 O O . LEU A 1 86 ? -16.703 5.514 -3.535 1.00 86.31 86 LEU A O 1
ATOM 675 N N . SER A 1 87 ? -14.554 5.110 -4.059 1.00 85.00 87 SER A N 1
ATOM 676 C CA . SER A 1 87 ? -14.512 3.792 -3.410 1.00 85.00 87 SER A CA 1
ATOM 677 C C . SER A 1 87 ? -14.883 3.877 -1.927 1.00 85.00 87 SER A C 1
ATOM 679 O O . SER A 1 87 ? -15.663 3.068 -1.432 1.00 85.00 87 SER A O 1
ATOM 681 N N . VAL A 1 88 ? -14.372 4.884 -1.210 1.00 85.12 88 VAL A N 1
ATOM 682 C CA . VAL A 1 88 ? -14.677 5.072 0.216 1.00 85.12 88 VAL A CA 1
ATOM 683 C C . VAL A 1 88 ? -16.134 5.476 0.429 1.00 85.12 88 VAL A C 1
ATOM 685 O O . VAL A 1 88 ? -16.778 4.942 1.329 1.00 85.12 88 VAL A O 1
ATOM 688 N N . ILE A 1 89 ? -16.687 6.378 -0.385 1.00 83.50 89 ILE A N 1
ATOM 689 C CA . ILE A 1 89 ? -18.088 6.813 -0.273 1.00 83.50 89 ILE A CA 1
ATOM 690 C C . ILE A 1 89 ? -19.041 5.645 -0.532 1.00 83.50 89 ILE A C 1
ATOM 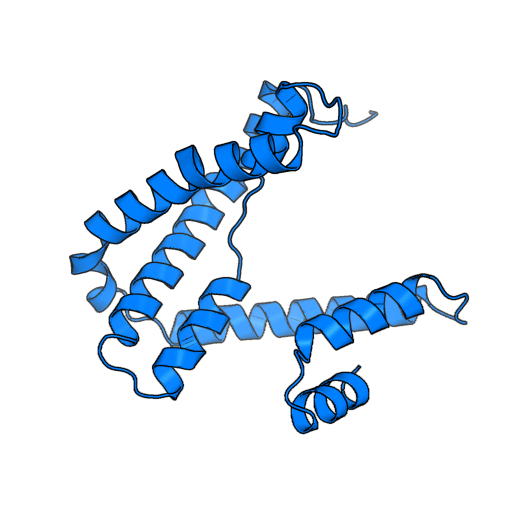692 O O . ILE A 1 89 ? -19.988 5.473 0.233 1.00 83.50 89 ILE A O 1
ATOM 696 N N . ILE A 1 90 ? -18.764 4.823 -1.548 1.00 86.56 90 ILE A N 1
ATOM 697 C CA . ILE A 1 90 ? -19.572 3.643 -1.882 1.00 86.56 90 ILE A CA 1
ATOM 698 C C . ILE A 1 90 ? -19.512 2.619 -0.740 1.00 86.56 90 ILE A C 1
ATOM 700 O O . ILE A 1 90 ? -20.554 2.206 -0.234 1.00 86.56 90 ILE A O 1
ATOM 704 N N . CYS A 1 91 ? -18.316 2.267 -0.257 1.00 84.69 91 CYS A N 1
ATOM 705 C CA . CYS A 1 91 ? -18.161 1.297 0.835 1.00 84.69 91 CYS A CA 1
ATOM 706 C C . CYS A 1 91 ? -18.716 1.799 2.179 1.00 84.69 91 CYS A C 1
ATOM 708 O O . CYS A 1 91 ? -19.135 1.000 3.014 1.00 84.69 91 CYS A O 1
ATOM 710 N N . THR A 1 92 ? -18.739 3.117 2.405 1.00 82.44 92 THR A N 1
ATOM 711 C CA . THR A 1 92 ? -19.278 3.736 3.630 1.00 82.44 92 THR A CA 1
ATOM 712 C C . THR A 1 92 ? -20.701 4.268 3.467 1.00 82.44 92 THR A C 1
ATOM 714 O O . THR A 1 92 ? -21.197 4.959 4.356 1.00 82.44 92 THR A O 1
ATOM 717 N N . LEU A 1 93 ? -21.390 3.970 2.364 1.00 80.50 93 LEU A N 1
ATOM 718 C CA . LEU A 1 93 ? -22.806 4.293 2.199 1.00 80.50 93 LEU A CA 1
ATOM 719 C C . LEU A 1 93 ? -23.697 3.646 3.286 1.00 80.50 93 LEU A C 1
ATOM 721 O O . LEU A 1 93 ? -24.525 4.366 3.847 1.00 80.50 93 LEU A O 1
ATOM 725 N N . PRO A 1 94 ? -23.518 2.357 3.661 1.00 82.06 94 PRO A N 1
ATOM 726 C CA . PRO A 1 94 ? -24.347 1.732 4.697 1.00 82.06 94 PRO A CA 1
ATOM 727 C C . PRO A 1 94 ? -23.967 2.166 6.123 1.00 82.06 94 PRO A C 1
ATOM 729 O O . PRO A 1 94 ? -24.783 2.088 7.041 1.00 82.06 94 PRO A O 1
ATOM 732 N N . PHE A 1 95 ? -22.746 2.664 6.327 1.00 74.88 95 PHE A N 1
ATOM 733 C CA . PHE A 1 95 ? -22.266 3.125 7.626 1.00 74.88 95 PHE A CA 1
ATOM 734 C C . PHE A 1 95 ? -22.518 4.637 7.750 1.00 74.88 95 PHE A C 1
ATOM 736 O O . PHE A 1 95 ? -21.893 5.433 7.051 1.00 74.88 95 PHE A O 1
ATOM 743 N N . LYS A 1 96 ? -23.441 5.062 8.630 1.00 73.00 96 LYS A N 1
ATOM 744 C CA . LYS A 1 96 ? -23.840 6.473 8.866 1.00 73.00 96 LYS A CA 1
ATOM 745 C C . LYS A 1 96 ? -22.701 7.348 9.445 1.00 73.00 96 LYS A C 1
ATOM 747 O O . LYS A 1 96 ? -22.796 7.864 10.554 1.00 73.00 96 LYS A O 1
ATOM 752 N N . MET A 1 97 ? -21.599 7.513 8.716 1.00 74.75 97 MET A N 1
ATOM 753 C CA . MET A 1 97 ? -20.426 8.294 9.120 1.00 74.75 97 MET A CA 1
ATOM 754 C C . MET A 1 97 ? -20.513 9.746 8.633 1.00 74.75 97 MET A C 1
ATOM 756 O O . MET A 1 97 ? -20.980 10.016 7.527 1.00 74.75 97 MET A O 1
ATOM 760 N N . LYS A 1 98 ? -19.998 10.684 9.442 1.00 80.12 98 LYS A N 1
ATOM 761 C CA . LYS A 1 98 ? -19.879 12.109 9.082 1.00 80.12 98 LYS A CA 1
ATOM 762 C C . LYS A 1 98 ? -18.990 12.292 7.843 1.00 80.12 98 LYS A C 1
ATOM 764 O O . LYS A 1 98 ? -17.945 11.649 7.740 1.00 80.12 98 LYS A O 1
ATOM 769 N N . MET A 1 99 ? -19.365 13.214 6.950 1.00 78.25 99 MET A N 1
ATOM 770 C CA . MET A 1 99 ? -18.654 13.471 5.685 1.00 78.25 99 MET A CA 1
ATOM 771 C C . MET A 1 99 ? -17.166 13.796 5.896 1.00 78.25 99 MET A C 1
ATOM 773 O O . MET A 1 99 ? -16.322 13.258 5.188 1.00 78.25 99 MET A O 1
ATOM 777 N N . ASN A 1 100 ? -16.822 14.560 6.937 1.00 75.88 100 ASN A N 1
ATOM 778 C CA . ASN A 1 100 ? -15.431 14.909 7.255 1.00 75.88 100 ASN A CA 1
ATOM 779 C C . ASN A 1 100 ? -14.563 13.671 7.540 1.00 75.88 100 ASN A C 1
ATOM 781 O O . ASN A 1 100 ? -13.421 13.603 7.097 1.00 75.88 100 ASN A O 1
ATOM 785 N N . ARG A 1 101 ? -15.116 12.649 8.215 1.00 76.38 101 ARG A N 1
ATOM 786 C CA . ARG A 1 101 ? -14.413 11.376 8.448 1.00 76.38 101 ARG A CA 1
ATOM 787 C C . ARG A 1 101 ? -14.277 10.562 7.161 1.00 76.38 101 ARG A C 1
ATOM 789 O O . ARG A 1 101 ? -13.230 9.964 6.946 1.00 76.38 101 ARG A O 1
ATOM 796 N N . LYS A 1 102 ? -15.292 10.564 6.288 1.00 80.62 102 LYS A N 1
ATOM 797 C CA . LYS A 1 102 ? -15.228 9.886 4.978 1.00 80.62 102 LYS A CA 1
ATOM 798 C C . LYS A 1 102 ? -14.149 10.499 4.083 1.00 80.62 102 LYS A C 1
ATOM 800 O O . LYS A 1 102 ? -13.345 9.767 3.512 1.00 80.62 102 LYS A O 1
ATOM 805 N N . LEU A 1 103 ? -14.091 11.831 4.027 1.00 78.12 103 LEU A N 1
ATOM 806 C CA . LEU A 1 103 ? -13.067 12.567 3.286 1.00 78.12 103 LEU A CA 1
ATOM 807 C C . LEU A 1 103 ? -11.670 12.303 3.853 1.00 78.12 103 LEU A C 1
ATOM 809 O O . LEU A 1 103 ? -10.758 12.000 3.087 1.00 78.12 103 LEU A O 1
ATOM 813 N N . PHE A 1 104 ? -11.515 12.302 5.179 1.00 78.75 104 PHE A N 1
ATOM 814 C CA . PHE A 1 104 ? -10.236 11.970 5.801 1.00 78.75 104 PHE A CA 1
ATOM 815 C C . PHE A 1 104 ? -9.784 10.546 5.448 1.00 78.75 104 PHE A C 1
ATOM 817 O O . PHE A 1 104 ? -8.690 10.372 4.923 1.00 78.75 104 PHE A O 1
ATOM 824 N N . ILE A 1 105 ? -10.648 9.537 5.617 1.00 79.62 105 ILE A N 1
ATOM 825 C CA . ILE A 1 105 ? -10.344 8.135 5.269 1.00 79.62 105 ILE A CA 1
ATOM 826 C C . ILE A 1 105 ? -9.984 7.989 3.785 1.00 79.62 105 ILE A C 1
ATOM 828 O O . ILE A 1 105 ? -9.078 7.229 3.438 1.00 79.62 105 ILE A O 1
ATOM 832 N N . SER A 1 106 ? -10.652 8.734 2.900 1.00 81.06 106 SER A N 1
ATOM 833 C CA . SER A 1 106 ? -10.294 8.747 1.480 1.00 81.06 106 SER A CA 1
ATOM 834 C C . SER A 1 106 ? -8.922 9.364 1.207 1.00 81.06 106 SER A C 1
ATOM 836 O O . SER A 1 106 ? -8.230 8.918 0.296 1.00 81.06 106 SER A O 1
ATOM 838 N N . TRP A 1 107 ? -8.495 10.326 2.027 1.00 79.69 107 TRP A N 1
ATOM 839 C CA . TRP A 1 107 ? -7.212 11.007 1.888 1.00 79.69 107 TRP A CA 1
ATOM 840 C C . TRP A 1 107 ? -6.030 10.202 2.447 1.00 79.69 107 TRP A C 1
ATOM 842 O O . TRP A 1 107 ? -4.942 10.252 1.877 1.00 79.69 107 TRP A O 1
ATOM 852 N N . VAL A 1 108 ? -6.239 9.382 3.489 1.00 73.69 108 VAL A N 1
ATOM 853 C CA . VAL A 1 108 ? -5.219 8.493 4.109 1.00 73.69 108 VAL A CA 1
ATOM 854 C C . VAL A 1 108 ? -4.848 7.293 3.207 1.00 73.69 108 VAL A C 1
ATOM 856 O O . VAL A 1 108 ? -4.367 6.254 3.646 1.00 73.69 108 VAL A O 1
ATOM 859 N N . GLY A 1 109 ? -5.052 7.400 1.895 1.00 68.88 109 GLY A N 1
ATOM 860 C CA . GLY A 1 109 ? -4.760 6.361 0.911 1.00 68.88 109 GLY A CA 1
ATOM 861 C C . GLY A 1 109 ? -3.280 6.187 0.573 1.00 68.88 109 GLY A C 1
ATOM 862 O O . GLY A 1 109 ? -2.977 6.018 -0.606 1.00 68.88 109 GLY A O 1
ATOM 863 N N . LEU A 1 110 ? -2.391 6.219 1.571 1.00 72.62 110 LEU A N 1
ATOM 864 C CA . LEU A 1 110 ? -0.947 6.072 1.389 1.00 72.62 110 LEU A CA 1
ATOM 865 C C . LEU A 1 110 ? -0.620 4.772 0.649 1.00 72.62 110 LEU A C 1
ATOM 867 O O . LEU A 1 110 ? -0.934 3.671 1.108 1.00 72.62 110 LEU A O 1
ATOM 871 N N . ARG A 1 111 ? 0.040 4.899 -0.501 1.00 73.81 111 ARG A N 1
ATOM 872 C CA . ARG A 1 111 ? 0.561 3.764 -1.264 1.00 73.81 111 ARG A CA 1
ATOM 873 C C . ARG A 1 111 ? 2.000 3.515 -0.851 1.00 73.81 111 ARG A C 1
ATOM 875 O O . ARG A 1 111 ? 2.891 4.251 -1.242 1.00 73.81 111 ARG A O 1
ATOM 882 N N . GLY A 1 112 ? 2.208 2.493 -0.029 1.00 76.12 112 GLY A N 1
ATOM 883 C CA . GLY A 1 112 ? 3.533 2.146 0.480 1.00 76.12 112 GLY A CA 1
ATOM 884 C C . GLY A 1 112 ? 4.336 1.231 -0.451 1.00 76.12 112 GLY A C 1
ATOM 885 O O . GLY A 1 112 ? 4.258 1.301 -1.677 1.00 76.12 112 GLY A O 1
ATOM 886 N N . ALA A 1 113 ? 5.087 0.333 0.183 1.00 77.56 113 ALA A N 1
ATOM 887 C CA . ALA A 1 113 ? 5.933 -0.684 -0.437 1.00 77.56 113 ALA A CA 1
ATOM 888 C C . ALA A 1 113 ? 5.166 -1.760 -1.227 1.00 77.56 113 ALA A C 1
ATOM 890 O O . ALA A 1 113 ? 5.651 -2.259 -2.240 1.00 77.56 113 ALA A O 1
ATOM 891 N N . VAL A 1 114 ? 3.964 -2.121 -0.769 1.00 86.88 114 VAL A N 1
ATOM 892 C CA . VAL A 1 114 ? 3.215 -3.292 -1.260 1.00 86.88 114 VAL A CA 1
ATOM 893 C C . VAL A 1 114 ? 2.927 -3.252 -2.772 1.00 86.88 114 VAL A C 1
ATOM 895 O O . VAL A 1 114 ? 3.220 -4.240 -3.442 1.00 86.88 114 VAL A O 1
ATOM 898 N N . PRO A 1 115 ? 2.424 -2.146 -3.366 1.00 85.88 115 PRO A N 1
ATOM 899 C CA . PRO A 1 115 ? 2.221 -2.072 -4.814 1.00 85.88 115 PRO A CA 1
ATOM 900 C C . PRO A 1 115 ? 3.509 -2.267 -5.617 1.00 85.88 115 PRO A C 1
ATOM 902 O O . PRO A 1 115 ? 3.472 -2.872 -6.683 1.00 85.88 115 PRO A O 1
ATOM 905 N N . ILE A 1 116 ? 4.644 -1.784 -5.101 1.00 86.56 116 ILE A N 1
ATOM 906 C CA . ILE A 1 116 ? 5.935 -1.879 -5.788 1.00 86.56 116 ILE A CA 1
ATOM 907 C C . ILE A 1 116 ? 6.390 -3.338 -5.841 1.00 86.56 116 ILE A C 1
ATOM 909 O O . ILE A 1 116 ? 6.786 -3.809 -6.902 1.00 86.56 116 ILE A O 1
ATOM 913 N N . VAL A 1 117 ? 6.257 -4.069 -4.729 1.00 87.69 117 VAL A N 1
ATOM 914 C CA . VAL A 1 117 ? 6.506 -5.518 -4.700 1.00 87.69 117 VAL A CA 1
ATOM 915 C C . VAL A 1 117 ? 5.571 -6.240 -5.663 1.00 87.69 117 VAL A C 1
ATOM 917 O O . VAL A 1 117 ? 6.012 -7.093 -6.418 1.00 87.69 117 VAL A O 1
ATOM 920 N N . PHE A 1 118 ? 4.289 -5.871 -5.723 1.00 86.50 118 PHE A N 1
ATOM 921 C CA . PHE A 1 118 ? 3.398 -6.510 -6.690 1.00 86.50 118 PHE A CA 1
ATOM 922 C C . PHE A 1 118 ? 3.787 -6.236 -8.146 1.00 86.50 118 PHE A C 1
ATOM 924 O O . PHE A 1 118 ? 3.598 -7.099 -9.000 1.00 86.50 118 PHE A O 1
ATOM 931 N N . ALA A 1 119 ? 4.379 -5.078 -8.429 1.00 85.62 119 ALA A N 1
ATOM 932 C CA . ALA A 1 119 ? 4.879 -4.749 -9.755 1.00 85.62 119 ALA A CA 1
ATOM 933 C C . ALA A 1 119 ? 6.156 -5.520 -10.142 1.00 85.62 119 ALA A C 1
ATOM 935 O O . ALA A 1 119 ? 6.477 -5.575 -11.330 1.00 85.62 119 ALA A O 1
ATOM 936 N N . THR A 1 120 ? 6.861 -6.153 -9.193 1.00 85.75 120 THR A N 1
ATOM 937 C CA . THR A 1 120 ? 7.991 -7.033 -9.529 1.00 85.75 120 THR A CA 1
ATOM 938 C C . THR A 1 120 ? 7.540 -8.408 -10.015 1.00 85.75 120 THR A C 1
ATOM 940 O O . THR A 1 120 ? 8.270 -9.014 -10.792 1.00 85.75 120 THR A O 1
ATOM 943 N N . TYR A 1 121 ? 6.339 -8.894 -9.670 1.00 85.88 121 TYR A N 1
ATOM 944 C CA . TYR A 1 121 ? 5.865 -10.193 -10.178 1.00 85.88 121 TYR A CA 1
ATOM 945 C C . TYR A 1 121 ? 5.773 -10.239 -11.715 1.00 85.88 121 TYR A C 1
ATOM 947 O O . TYR A 1 121 ? 6.357 -11.154 -12.296 1.00 85.88 121 TYR A O 1
ATOM 955 N N . PRO A 1 122 ? 5.143 -9.264 -12.409 1.00 84.31 122 PRO A N 1
ATOM 956 C CA . PRO A 1 122 ? 5.170 -9.208 -13.873 1.00 84.31 122 PRO A CA 1
ATOM 957 C C . PRO A 1 122 ? 6.582 -9.097 -14.454 1.00 84.31 122 PRO A C 1
ATOM 959 O O . PRO A 1 122 ? 6.848 -9.631 -15.528 1.00 84.31 122 PRO A O 1
ATOM 962 N N . LEU A 1 123 ? 7.478 -8.395 -13.748 1.00 83.19 123 LEU A N 1
ATOM 963 C CA . LEU A 1 123 ? 8.863 -8.190 -14.169 1.00 83.19 123 LEU A CA 1
ATOM 964 C C . LEU A 1 123 ? 9.650 -9.504 -14.130 1.00 83.19 123 LEU A C 1
ATOM 966 O O . LEU A 1 123 ? 10.351 -9.824 -15.084 1.00 83.19 123 LEU A O 1
ATOM 970 N N . ILE A 1 124 ? 9.486 -10.284 -13.059 1.00 84.31 124 ILE A N 1
ATOM 971 C CA . ILE A 1 124 ? 10.111 -11.603 -12.888 1.00 84.31 124 ILE A CA 1
ATOM 972 C C . ILE A 1 124 ? 9.505 -12.621 -13.863 1.00 84.31 124 ILE A C 1
ATOM 974 O O . ILE A 1 124 ? 10.223 -13.460 -14.397 1.00 84.31 124 ILE A O 1
ATOM 978 N N . ALA A 1 125 ? 8.204 -12.518 -14.143 1.00 84.56 125 ALA A N 1
ATOM 979 C CA . ALA A 1 125 ? 7.521 -13.350 -15.130 1.00 84.56 125 ALA A CA 1
ATOM 980 C C . ALA A 1 125 ? 7.896 -13.015 -16.591 1.00 84.56 125 ALA A C 1
ATOM 982 O O . ALA A 1 125 ? 7.437 -13.698 -17.502 1.00 84.56 125 ALA A O 1
ATOM 983 N N . GLY A 1 126 ? 8.708 -11.976 -16.829 1.00 80.06 126 GLY A N 1
ATOM 984 C CA . GLY A 1 126 ? 9.186 -11.609 -18.164 1.00 80.06 126 GLY A CA 1
ATOM 985 C C . GLY A 1 126 ? 8.094 -11.077 -19.095 1.00 80.06 126 GLY A C 1
ATOM 986 O O . GLY A 1 126 ? 8.221 -11.190 -20.310 1.00 80.06 126 GLY A O 1
ATOM 987 N N . ILE A 1 127 ? 7.011 -10.521 -18.543 1.00 84.00 127 ILE A N 1
ATOM 988 C CA . ILE A 1 127 ? 5.870 -10.045 -19.331 1.00 84.00 127 ILE A CA 1
ATOM 989 C C . ILE A 1 127 ? 6.265 -8.794 -20.129 1.00 84.00 127 ILE A C 1
ATOM 991 O O . ILE A 1 127 ? 6.908 -7.875 -19.608 1.00 84.00 127 ILE A O 1
ATOM 995 N N . ASP A 1 128 ? 5.821 -8.714 -21.386 1.00 74.50 128 ASP A N 1
ATOM 996 C CA . ASP A 1 128 ? 5.998 -7.525 -22.217 1.00 74.50 128 ASP A CA 1
ATOM 997 C C . ASP A 1 128 ? 5.486 -6.266 -21.501 1.00 74.50 128 ASP A C 1
ATOM 999 O O . ASP A 1 128 ? 4.397 -6.240 -20.928 1.00 74.50 128 ASP A O 1
ATOM 1003 N N . LYS A 1 129 ? 6.274 -5.185 -21.551 1.00 78.06 129 LYS A N 1
ATOM 1004 C CA . LYS A 1 129 ? 5.991 -3.900 -20.877 1.00 78.06 129 LYS A CA 1
ATOM 1005 C C . LYS A 1 129 ? 5.994 -3.951 -19.340 1.00 78.06 129 LYS A C 1
ATOM 1007 O O . LYS A 1 129 ? 5.695 -2.927 -18.722 1.00 78.06 129 LYS A O 1
ATOM 1012 N N . ALA A 1 130 ? 6.396 -5.053 -18.700 1.00 78.69 130 ALA A N 1
ATOM 1013 C CA . ALA A 1 130 ? 6.477 -5.130 -17.238 1.00 78.69 130 ALA A CA 1
ATOM 1014 C C . ALA A 1 130 ? 7.386 -4.052 -16.622 1.00 78.69 130 ALA A C 1
ATOM 1016 O O . ALA A 1 130 ? 7.042 -3.477 -15.591 1.00 78.69 130 ALA A O 1
ATOM 1017 N N . GLY A 1 131 ? 8.488 -3.694 -17.292 1.00 76.25 131 GLY A N 1
ATOM 1018 C CA . GLY A 1 131 ? 9.353 -2.588 -16.863 1.00 76.25 131 GLY A CA 1
ATOM 1019 C C . GLY A 1 131 ? 8.635 -1.231 -16.833 1.00 76.25 131 GLY A C 1
ATOM 1020 O O . GLY A 1 131 ? 8.850 -0.433 -15.924 1.00 76.25 131 GLY A O 1
ATOM 1021 N N . ILE A 1 132 ? 7.714 -0.987 -17.772 1.00 77.88 132 ILE A N 1
ATOM 1022 C CA . ILE A 1 132 ? 6.905 0.242 -17.810 1.00 77.88 132 ILE A CA 1
ATOM 1023 C C . ILE A 1 132 ? 5.937 0.266 -16.621 1.00 77.88 132 ILE A C 1
ATOM 1025 O O . ILE A 1 132 ? 5.827 1.282 -15.937 1.00 77.88 132 ILE A O 1
ATOM 1029 N N . ILE A 1 133 ? 5.270 -0.859 -16.342 1.00 80.81 133 ILE A N 1
ATOM 1030 C CA . ILE A 1 133 ? 4.348 -0.993 -15.204 1.00 80.81 133 ILE A CA 1
ATOM 1031 C C . ILE A 1 133 ? 5.094 -0.762 -13.888 1.00 80.81 133 ILE A C 1
ATOM 1033 O O . ILE A 1 133 ? 4.634 0.021 -13.058 1.00 80.81 133 ILE A O 1
ATOM 1037 N N . PHE A 1 134 ? 6.262 -1.384 -13.721 1.00 83.56 134 PHE A N 1
ATOM 1038 C CA . PHE A 1 134 ? 7.105 -1.213 -12.542 1.00 83.56 134 PHE A CA 1
ATOM 1039 C C . PHE A 1 134 ? 7.494 0.253 -12.319 1.00 83.56 134 PHE A C 1
ATOM 1041 O O . PHE A 1 134 ? 7.250 0.795 -11.241 1.00 83.56 134 PHE A O 1
ATOM 1048 N N . ASN A 1 135 ? 8.002 0.922 -13.357 1.00 81.31 135 ASN A N 1
ATOM 1049 C CA . ASN A 1 135 ? 8.405 2.326 -13.288 1.00 81.31 135 ASN A CA 1
ATOM 1050 C C . ASN A 1 135 ? 7.232 3.259 -12.940 1.00 81.31 135 ASN A C 1
ATOM 1052 O O . ASN A 1 135 ? 7.382 4.161 -12.114 1.00 81.31 135 ASN A O 1
ATOM 1056 N N . ILE A 1 136 ? 6.049 3.023 -13.520 1.00 80.44 136 ILE A N 1
ATOM 1057 C CA . ILE A 1 136 ? 4.838 3.797 -13.215 1.00 80.44 136 ILE A CA 1
ATOM 1058 C C . ILE A 1 136 ? 4.409 3.580 -11.761 1.00 80.44 136 ILE A C 1
ATOM 1060 O O . ILE A 1 136 ? 4.163 4.550 -11.046 1.00 80.44 136 ILE A O 1
ATOM 1064 N N . VAL A 1 137 ? 4.323 2.328 -11.304 1.00 83.62 137 VAL A N 1
ATOM 1065 C CA . VAL A 1 137 ? 3.895 2.008 -9.934 1.00 83.62 137 VAL A CA 1
ATOM 1066 C C . VAL A 1 137 ? 4.876 2.570 -8.910 1.00 83.62 137 VAL A C 1
ATOM 1068 O O . VAL A 1 137 ? 4.443 3.149 -7.914 1.00 83.62 137 VAL A O 1
ATOM 1071 N N . PHE A 1 138 ? 6.180 2.476 -9.176 1.00 82.44 138 PHE A N 1
ATOM 1072 C CA . PHE A 1 138 ? 7.207 3.064 -8.325 1.00 82.44 138 PHE A CA 1
ATOM 1073 C C . PHE A 1 138 ? 7.042 4.583 -8.209 1.00 82.44 138 PHE A C 1
ATOM 1075 O O . PHE A 1 138 ? 6.968 5.108 -7.097 1.00 82.44 138 PHE A O 1
ATOM 1082 N N . PHE A 1 139 ? 6.908 5.284 -9.341 1.00 81.38 139 PHE A N 1
ATOM 1083 C CA . PHE A 1 139 ? 6.694 6.732 -9.355 1.00 81.38 139 PHE A CA 1
ATOM 1084 C C . PHE A 1 139 ? 5.429 7.122 -8.578 1.00 81.38 139 PHE A C 1
ATOM 1086 O O . PHE A 1 139 ? 5.476 7.991 -7.710 1.00 81.38 139 PHE A O 1
ATOM 1093 N N . ILE A 1 140 ? 4.314 6.426 -8.820 1.00 81.19 140 ILE A N 1
ATOM 1094 C CA . ILE A 1 140 ? 3.048 6.645 -8.110 1.00 81.19 140 ILE A CA 1
ATOM 1095 C C . ILE A 1 140 ? 3.216 6.463 -6.598 1.00 81.19 140 ILE A C 1
ATOM 1097 O O . ILE A 1 140 ? 2.724 7.300 -5.841 1.00 81.19 140 ILE A O 1
ATOM 1101 N N . SER A 1 141 ? 3.878 5.393 -6.147 1.00 84.19 141 SER A N 1
ATOM 1102 C CA . SER A 1 141 ? 4.100 5.135 -4.720 1.00 84.19 141 SER A CA 1
ATOM 1103 C C . SER A 1 141 ? 4.971 6.213 -4.079 1.00 84.19 141 SER A C 1
ATOM 1105 O O . SER A 1 141 ? 4.591 6.757 -3.046 1.00 84.19 141 SER A O 1
ATOM 1107 N N . VAL A 1 142 ? 6.090 6.596 -4.703 1.00 81.19 142 VAL A N 1
ATOM 1108 C CA . VAL A 1 142 ? 6.968 7.655 -4.175 1.00 81.19 142 VAL A CA 1
ATOM 1109 C C . VAL A 1 142 ? 6.231 8.991 -4.105 1.00 81.19 142 VAL A C 1
ATOM 1111 O O . VAL A 1 142 ? 6.224 9.635 -3.058 1.00 81.19 142 VAL A O 1
ATOM 1114 N N . THR A 1 143 ? 5.548 9.395 -5.178 1.00 80.38 143 THR A N 1
ATOM 1115 C CA . THR A 1 143 ? 4.763 10.636 -5.195 1.00 80.38 143 THR A CA 1
ATOM 1116 C C . THR A 1 143 ? 3.622 10.603 -4.175 1.00 80.38 143 THR A C 1
ATOM 1118 O O . THR A 1 143 ? 3.393 11.597 -3.492 1.00 80.38 143 THR A O 1
ATOM 1121 N N . SER A 1 144 ? 2.927 9.471 -4.019 1.00 81.06 144 SER A N 1
ATOM 1122 C CA . SER A 1 144 ? 1.874 9.291 -3.009 1.00 81.06 144 SER A CA 1
ATOM 1123 C C . SER A 1 144 ? 2.431 9.437 -1.595 1.00 81.06 144 SER A C 1
ATOM 1125 O O . SER A 1 144 ? 1.869 10.199 -0.815 1.00 81.06 144 SER A O 1
ATOM 1127 N N . VAL A 1 145 ? 3.556 8.795 -1.269 1.00 82.94 145 VAL A N 1
ATOM 1128 C CA . VAL A 1 145 ? 4.191 8.919 0.053 1.00 82.94 145 VAL A CA 1
ATOM 1129 C C . VAL A 1 145 ? 4.672 10.347 0.309 1.00 82.94 145 VAL A C 1
ATOM 1131 O O . VAL A 1 145 ? 4.425 10.875 1.389 1.00 82.94 145 VAL A O 1
ATOM 1134 N N . LEU A 1 146 ? 5.293 11.007 -0.673 1.00 82.19 146 LEU A N 1
ATOM 1135 C CA . LEU A 1 146 ? 5.761 12.388 -0.523 1.00 82.19 146 LEU A CA 1
ATOM 1136 C C . LEU A 1 146 ? 4.602 13.373 -0.333 1.00 82.19 146 LEU A C 1
ATOM 1138 O O . LEU A 1 146 ? 4.626 14.169 0.602 1.00 82.19 146 LEU A O 1
ATOM 1142 N N . ILE A 1 147 ? 3.572 13.312 -1.183 1.00 81.00 147 ILE A N 1
ATOM 1143 C CA . ILE A 1 147 ? 2.436 14.240 -1.126 1.00 81.00 147 ILE A CA 1
ATOM 1144 C C . ILE A 1 147 ? 1.528 13.899 0.055 1.00 81.00 147 ILE A C 1
ATOM 1146 O O . ILE A 1 147 ? 1.302 14.734 0.927 1.00 81.00 147 ILE A O 1
ATOM 1150 N N . GLN A 1 148 ? 0.991 12.680 0.112 1.00 76.69 148 GLN A N 1
ATOM 1151 C CA . GLN A 1 148 ? 0.008 12.315 1.134 1.00 76.69 148 GLN A CA 1
ATOM 1152 C C . GLN A 1 148 ? 0.653 12.139 2.507 1.00 76.69 148 GLN A C 1
ATOM 1154 O O . GLN A 1 148 ? 0.006 12.468 3.494 1.00 76.69 148 GLN A O 1
ATOM 1159 N N . GLY A 1 149 ? 1.910 11.689 2.595 1.00 79.38 149 GLY A N 1
ATOM 1160 C CA . GLY A 1 149 ? 2.615 11.547 3.874 1.00 79.38 149 GLY A CA 1
ATOM 1161 C C . GLY A 1 149 ? 2.857 12.891 4.559 1.00 79.38 149 GLY A C 1
ATOM 1162 O O . GLY A 1 149 ? 2.607 13.021 5.754 1.00 79.38 149 GLY A O 1
ATOM 1163 N N . THR A 1 150 ? 3.252 13.920 3.802 1.00 81.81 150 THR A N 1
ATOM 1164 C CA . THR A 1 150 ? 3.438 15.284 4.339 1.00 81.81 150 THR A CA 1
ATOM 1165 C C . THR A 1 150 ? 2.113 16.019 4.563 1.00 81.81 150 THR A C 1
ATOM 1167 O O . THR A 1 150 ? 1.974 16.779 5.519 1.00 81.81 150 THR A O 1
ATOM 1170 N N . THR A 1 151 ? 1.108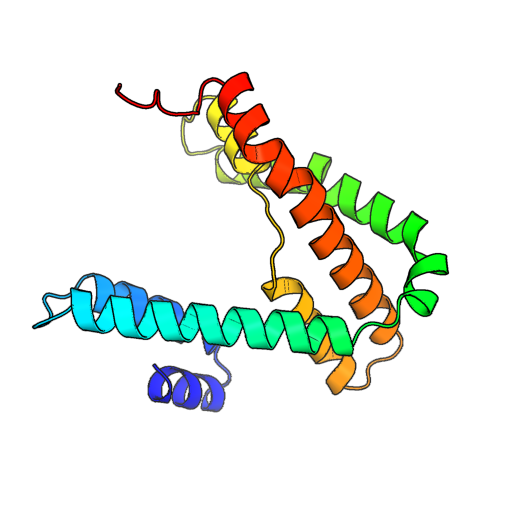 15.763 3.721 1.00 79.38 151 THR A N 1
ATOM 1171 C CA . THR A 1 151 ? -0.194 16.454 3.764 1.00 79.38 151 THR A CA 1
ATOM 1172 C C . THR A 1 151 ? -1.171 15.836 4.778 1.00 79.38 151 THR A C 1
ATOM 1174 O O . THR A 1 151 ? -2.154 16.468 5.162 1.00 79.38 151 THR A O 1
ATOM 1177 N N . LEU A 1 152 ? -0.908 14.617 5.254 1.00 78.31 152 LEU A N 1
ATOM 1178 C CA . LEU A 1 152 ? -1.721 13.886 6.234 1.00 78.31 152 LEU A CA 1
ATOM 1179 C C . LEU A 1 152 ? -2.008 14.663 7.532 1.00 78.31 152 LEU A C 1
ATOM 1181 O O . LEU A 1 152 ? -3.188 14.855 7.841 1.00 78.31 152 LEU A O 1
ATOM 1185 N N . PRO A 1 153 ? -0.994 15.149 8.280 1.00 76.12 153 PRO A N 1
ATOM 1186 C CA . PRO A 1 153 ? -1.232 15.901 9.514 1.00 76.12 153 PRO A CA 1
ATOM 1187 C C . PRO A 1 153 ? -1.959 17.228 9.256 1.00 76.12 153 PRO A C 1
ATOM 1189 O O . PRO A 1 153 ? -2.789 17.650 10.061 1.00 76.12 153 PRO A O 1
ATOM 1192 N N . PHE A 1 154 ? -1.711 17.867 8.108 1.00 79.00 154 PHE A N 1
ATOM 1193 C CA . PHE A 1 154 ? -2.396 19.098 7.714 1.00 79.00 154 PHE A CA 1
ATOM 1194 C C . PHE A 1 154 ? -3.889 18.865 7.434 1.00 79.00 154 PHE A C 1
ATOM 1196 O O . PHE A 1 154 ? -4.742 19.576 7.963 1.00 79.00 154 PHE A O 1
ATOM 1203 N N . VAL A 1 155 ? -4.228 17.828 6.664 1.00 77.75 155 VAL A N 1
ATOM 1204 C CA . VAL A 1 155 ? -5.623 1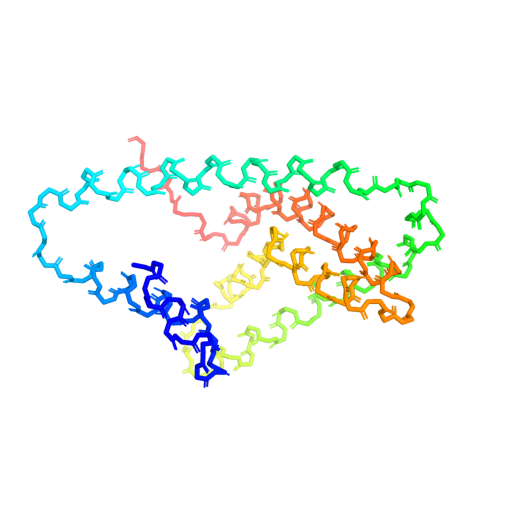7.490 6.334 1.00 77.75 155 VAL A CA 1
ATOM 1205 C C . VAL A 1 155 ? -6.382 16.955 7.548 1.00 77.75 155 VAL A C 1
ATOM 1207 O O . VAL A 1 155 ? -7.568 17.248 7.695 1.00 77.75 155 VAL A O 1
ATOM 1210 N N . ALA A 1 156 ? -5.708 16.249 8.461 1.00 75.31 156 ALA A N 1
ATOM 1211 C CA . ALA A 1 156 ? -6.292 15.845 9.740 1.00 75.31 156 ALA A CA 1
ATOM 1212 C C . ALA A 1 156 ? -6.748 17.060 10.570 1.00 75.31 156 ALA A C 1
ATOM 1214 O O . ALA A 1 156 ? -7.860 17.059 11.106 1.00 75.31 156 ALA A O 1
ATOM 1215 N N . ARG A 1 157 ? -5.915 18.114 10.627 1.00 75.19 157 ARG A N 1
ATOM 1216 C CA . ARG A 1 157 ? -6.238 19.385 11.297 1.00 75.19 157 ARG A CA 1
ATOM 1217 C C . ARG A 1 157 ? -7.354 20.143 10.579 1.00 75.19 157 ARG A C 1
ATOM 1219 O O . ARG A 1 157 ? -8.292 20.588 11.231 1.00 75.19 157 ARG A O 1
ATOM 1226 N N . LEU A 1 158 ? -7.302 20.234 9.248 1.00 76.50 158 LEU A N 1
ATOM 1227 C CA . LEU A 1 158 ? -8.306 20.940 8.444 1.00 76.50 158 LEU A CA 1
ATOM 1228 C C . LEU A 1 158 ? -9.707 20.315 8.551 1.00 76.50 158 LEU A C 1
ATOM 1230 O O . LEU A 1 158 ? -10.702 21.029 8.611 1.00 76.50 158 LEU A O 1
ATOM 1234 N N . LEU A 1 159 ? -9.795 18.982 8.589 1.00 73.12 159 LEU A N 1
ATOM 1235 C CA . LEU A 1 159 ? -11.071 18.264 8.681 1.00 73.12 159 LEU A CA 1
ATOM 1236 C C . LEU A 1 159 ? -11.591 18.115 10.122 1.00 73.12 159 LEU A C 1
ATOM 1238 O O . LEU A 1 159 ? -12.685 17.571 10.313 1.00 73.12 159 LEU A O 1
ATOM 1242 N N . GLY A 1 160 ? -10.834 18.583 11.124 1.00 67.88 160 GLY A N 1
ATOM 1243 C CA . GLY A 1 160 ? -11.179 18.457 12.543 1.00 67.88 160 GLY A CA 1
ATOM 1244 C C . GLY A 1 160 ? -11.229 17.003 13.026 1.00 67.88 160 GLY A C 1
ATOM 1245 O O . GLY A 1 160 ? -12.050 16.668 13.876 1.00 67.88 160 GLY A O 1
ATOM 1246 N N . VAL A 1 161 ? -10.420 16.124 12.420 1.00 67.06 161 VAL A N 1
ATOM 1247 C CA . VAL A 1 161 ? -10.338 14.685 12.747 1.00 67.06 161 VAL A CA 1
ATOM 1248 C C . VAL A 1 161 ? -9.053 14.355 13.512 1.00 67.06 161 VAL A C 1
ATOM 1250 O O . VAL A 1 161 ? -8.950 13.270 14.075 1.00 67.06 161 VAL A O 1
ATOM 1253 N N . ALA A 1 162 ? -8.094 15.283 13.571 1.00 59.59 162 ALA A N 1
ATOM 1254 C CA . ALA A 1 162 ? -7.000 15.202 14.527 1.00 59.59 162 ALA A CA 1
ATOM 1255 C C . ALA A 1 162 ? -7.586 15.259 15.945 1.00 59.59 162 ALA A C 1
ATOM 1257 O O . ALA A 1 162 ? -8.183 16.268 16.327 1.00 59.59 162 ALA A O 1
ATOM 1258 N N . GLU A 1 163 ? -7.459 14.165 16.695 1.00 52.84 163 GLU A N 1
ATOM 1259 C CA . GLU A 1 163 ? -7.658 14.187 18.142 1.00 52.84 163 GLU A CA 1
ATOM 1260 C C . GLU A 1 163 ? -6.779 15.301 18.722 1.00 52.84 163 GLU A C 1
ATOM 1262 O O . GLU A 1 163 ? -5.624 15.461 18.320 1.00 52.84 163 GLU A O 1
ATOM 1267 N N . GLN A 1 164 ? -7.362 16.126 19.594 1.00 41.53 164 GLN A N 1
ATOM 1268 C CA . GLN A 1 164 ? -6.596 17.090 20.371 1.00 41.53 164 GLN A CA 1
ATOM 1269 C C . GLN A 1 164 ? -5.519 16.298 21.113 1.00 41.53 164 GLN A C 1
ATOM 1271 O O . GLN A 1 164 ? -5.858 15.407 21.886 1.00 41.53 164 GLN A O 1
ATOM 1276 N N . GLU A 1 165 ? -4.244 16.603 20.860 1.00 38.59 165 GLU A N 1
ATOM 1277 C CA . GLU A 1 165 ? -3.173 16.256 21.791 1.00 38.59 165 GLU A CA 1
ATOM 1278 C C . GLU A 1 165 ? -3.588 16.832 23.149 1.00 38.59 165 GLU A C 1
ATOM 1280 O O . GLU A 1 165 ? -3.627 18.051 23.343 1.00 38.59 165 GLU A O 1
ATOM 1285 N N . GLU A 1 166 ? -4.026 15.948 24.042 1.00 31.48 166 GLU A N 1
ATOM 1286 C CA . GLU A 1 166 ? -4.249 16.271 25.439 1.00 31.48 166 GLU A CA 1
ATOM 1287 C C . GLU A 1 166 ? -2.890 16.714 25.999 1.00 31.48 166 GLU A C 1
ATOM 1289 O O . GLU A 1 166 ? -1.889 16.013 25.839 1.00 31.48 166 GLU A O 1
ATOM 1294 N N . LYS A 1 167 ? -2.867 17.955 26.498 1.00 31.64 167 LYS A N 1
ATOM 1295 C CA . LYS A 1 167 ? -1.687 18.710 26.942 1.00 31.64 167 LYS A CA 1
ATOM 1296 C C . LYS A 1 167 ? -0.810 17.969 27.943 1.00 31.64 167 LYS A C 1
ATOM 1298 O O . LYS A 1 167 ? -1.376 17.329 28.854 1.00 31.64 167 LYS A O 1
#

Secondary structure (DSSP, 8-state):
-HHHHHHHHHTT--HHHHHHHHHHHHHHS--TTHHHHHHHHHHHHHHHHHHHHHHHHHH--HHHHGGGHHHHHHHHHHIIIIIHHHHHHHHTSSS---HHHHHHHHH-----SHHHHHHHHHHHTT-TTHHHHHHHHHHHHHHHHHHHHHHHHHHHHHTT-S-----

Organism: NCBI:txid1076179

Foldseek 3Di:
DVVQLVVCVVVVHDSVVSVVVVCVVVVPDDDDVVVVVVVVVVVVVVVVQVVLVVVLVVVDDPVVLVVCVVVLVVVLCCCLVPVLLVVLCVVCVVPPDDPLVSVLNSLLPQQASVQLVVLVVCVVVVHPCSSVSNSSSVSSNVVSCVVSVVCNVVSCVVSVVPDPPPD

InterPro domains:
  IPR006153 Cation/H+ exchanger, transmembrane domain [PF00999] (2-156)

pLDDT: mean 81.6, std 10.83, range [31.48, 95.75]